Protein AF-A0A920EMY7-F1 (afdb_monomer)

Foldseek 3Di:
DPPDDPVRDDDPPDDDDDAVPHDDDQAAAAADDDPPDPCVCVVSVVVRHPHYHHYD

Mean predicted aligned error: 3.31 Å

pLDDT: mean 96.98, std 2.47, range [83.06, 98.62]

Secondary structure (DSSP, 8-state):
-TT--GGG---TT------TT----PPEEEEEEE---TTHHHHHHHTTEEEEEEE-

Structure (mmCIF, N/CA/C/O backbone):
data_AF-A0A920EMY7-F1
#
_entry.id   AF-A0A920EMY7-F1
#
loop_
_atom_site.group_PDB
_atom_site.id
_atom_site.type_symbol
_atom_site.label_atom_id
_atom_site.label_alt_id
_atom_site.label_comp_id
_atom_site.label_asym_id
_atom_site.label_entity_id
_atom_site.label_seq_id
_atom_site.pdbx_PDB_ins_code
_atom_site.Cartn_x
_atom_site.Cartn_y
_atom_site.Cartn_z
_atom_site.occupancy
_atom_site.B_iso_or_equiv
_atom_site.auth_seq_id
_atom_site.auth_comp_id
_atom_site.auth_asym_id
_atom_site.auth_atom_id
_atom_site.pdbx_PDB_model_num
ATOM 1 N N . MET A 1 1 ? -20.543 -0.336 23.409 1.00 92.19 1 MET A N 1
ATOM 2 C CA . MET A 1 1 ? -20.197 1.096 23.314 1.00 92.19 1 MET A CA 1
ATOM 3 C C . MET A 1 1 ? -21.241 1.7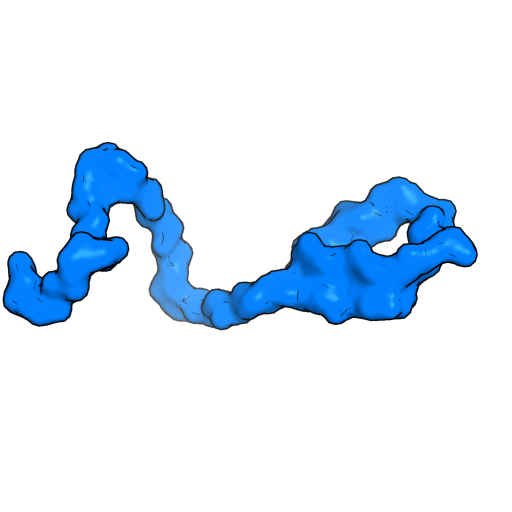32 22.430 1.00 92.19 1 MET A C 1
ATOM 5 O O . MET A 1 1 ? -21.595 1.125 21.422 1.00 92.19 1 MET A O 1
ATOM 9 N N . ASP A 1 2 ? -21.757 2.887 22.816 1.00 96.44 2 ASP A N 1
ATOM 10 C CA . ASP A 1 2 ? -22.798 3.551 22.037 1.00 96.44 2 ASP A CA 1
ATOM 11 C C . ASP A 1 2 ? -22.212 4.074 20.714 1.00 96.44 2 ASP A C 1
ATOM 13 O O . ASP A 1 2 ? -21.093 4.585 20.690 1.00 96.44 2 ASP A O 1
ATOM 17 N N . GLY A 1 3 ? -22.944 3.906 19.606 1.00 97.06 3 GLY A N 1
ATOM 18 C CA . GLY A 1 3 ? -22.573 4.452 18.290 1.00 97.06 3 GLY A CA 1
ATOM 19 C C . GLY A 1 3 ? -21.588 3.636 17.438 1.00 97.06 3 GLY A C 1
ATOM 20 O O . GLY A 1 3 ? -21.167 4.120 16.391 1.00 97.06 3 GLY A O 1
ATOM 21 N N . VAL A 1 4 ? -21.221 2.410 17.826 1.00 97.19 4 VAL A N 1
ATOM 22 C CA . VAL A 1 4 ? -20.356 1.541 16.999 1.00 97.19 4 VAL A CA 1
ATOM 23 C C . VAL A 1 4 ? -21.151 0.944 15.831 1.00 97.19 4 VAL A C 1
ATOM 25 O O . VAL A 1 4 ? -22.173 0.295 16.048 1.00 97.19 4 VAL A O 1
ATOM 28 N N . HIS A 1 5 ? -20.678 1.142 14.594 1.00 98.00 5 HIS A N 1
ATOM 29 C CA . HIS A 1 5 ? -21.264 0.529 13.394 1.00 98.00 5 HIS A CA 1
ATOM 30 C C . HIS A 1 5 ? -21.123 -1.003 13.431 1.00 98.00 5 HIS A C 1
ATOM 32 O O . HIS A 1 5 ? -20.091 -1.512 13.873 1.00 98.00 5 HIS A O 1
ATOM 38 N N . SER A 1 6 ? -22.118 -1.742 12.924 1.00 96.69 6 SER A N 1
ATOM 39 C CA . SER A 1 6 ? -22.128 -3.218 12.942 1.00 96.69 6 SER A CA 1
ATOM 40 C C . SER A 1 6 ? -20.888 -3.838 12.297 1.00 96.69 6 SER A C 1
ATOM 42 O O . SER A 1 6 ? -20.380 -4.846 12.779 1.00 96.69 6 SER A O 1
ATOM 44 N N . ASP A 1 7 ? -20.376 -3.198 11.247 1.00 97.69 7 ASP A N 1
ATOM 45 C CA . ASP A 1 7 ? -19.254 -3.712 10.449 1.00 97.69 7 ASP A CA 1
ATOM 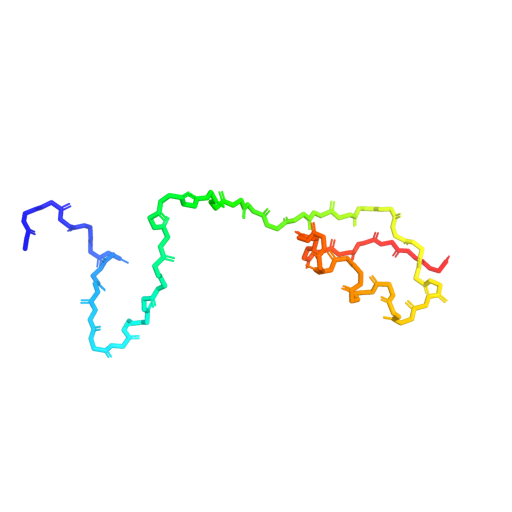46 C C . ASP A 1 7 ? -17.873 -3.340 11.026 1.00 97.69 7 ASP A C 1
ATOM 48 O O . ASP A 1 7 ? -16.849 -3.713 10.462 1.00 97.69 7 ASP A O 1
ATOM 52 N N . LEU A 1 8 ? -17.824 -2.598 12.142 1.00 97.25 8 LEU A N 1
ATOM 53 C CA . LEU A 1 8 ? -16.588 -2.079 12.752 1.00 97.25 8 LEU A CA 1
ATOM 54 C C . LEU A 1 8 ? -16.330 -2.635 14.163 1.00 97.25 8 LEU A C 1
ATOM 56 O O . LEU A 1 8 ? -15.615 -2.031 14.962 1.00 97.25 8 LEU A O 1
ATOM 60 N N . ILE A 1 9 ? -16.920 -3.783 14.500 1.00 97.44 9 ILE A N 1
ATOM 61 C CA . ILE A 1 9 ? -16.721 -4.430 15.801 1.00 97.44 9 ILE A CA 1
ATOM 62 C C . ILE A 1 9 ? -15.328 -5.076 15.856 1.00 97.44 9 ILE A C 1
ATOM 64 O O . ILE A 1 9 ? -15.031 -6.005 15.106 1.00 97.44 9 ILE A O 1
ATOM 68 N N . CYS A 1 10 ? -14.494 -4.645 16.804 1.00 96.94 10 CYS A N 1
ATOM 69 C CA . CYS A 1 10 ? -13.245 -5.331 17.137 1.00 96.94 10 CYS A CA 1
ATOM 70 C C . CYS A 1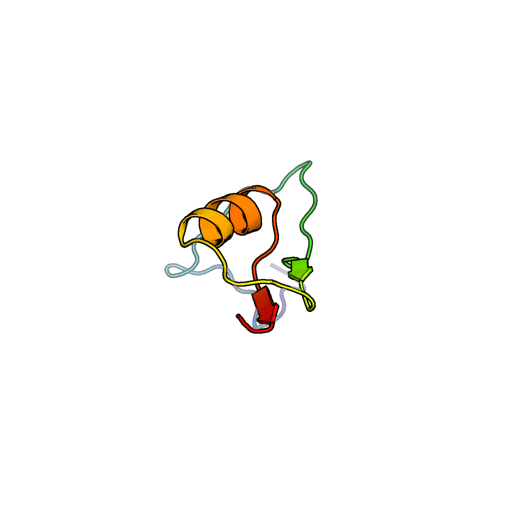 10 ? -13.534 -6.549 18.030 1.00 96.94 10 CYS A C 1
ATOM 72 O O . CYS A 1 10 ? -13.897 -6.395 19.196 1.00 96.94 10 CYS A O 1
ATOM 74 N N . GLY A 1 11 ? -13.387 -7.756 17.484 1.00 96.50 11 GLY A N 1
ATOM 75 C CA . GLY A 1 11 ? -13.621 -9.021 18.183 1.00 96.50 11 GLY A CA 1
ATOM 76 C C . GLY A 1 11 ? -12.349 -9.848 18.376 1.00 96.50 11 GLY A C 1
ATOM 77 O O . GLY A 1 11 ? -11.238 -9.393 18.123 1.00 96.50 11 GLY A O 1
ATOM 78 N N . VAL A 1 12 ? -12.518 -11.115 18.766 1.00 97.38 12 VAL A N 1
ATOM 79 C CA . VAL A 1 12 ? -11.400 -12.055 18.998 1.00 97.38 12 VAL A CA 1
ATOM 80 C C . VAL A 1 12 ? -10.557 -12.345 17.749 1.00 97.38 12 VAL A C 1
ATOM 82 O O . VAL A 1 12 ? -9.419 -12.781 17.870 1.00 97.38 12 VAL A O 1
ATOM 85 N N . ALA A 1 13 ? -11.111 -12.111 16.556 1.00 97.56 13 ALA A N 1
ATOM 86 C CA . ALA A 1 13 ? -10.437 -12.310 15.274 1.00 97.56 13 ALA A CA 1
ATOM 87 C C . ALA A 1 13 ? -9.847 -11.011 14.686 1.00 97.56 13 ALA A C 1
ATOM 89 O O . ALA A 1 13 ? -9.293 -11.029 13.588 1.00 97.56 13 ALA A O 1
ATOM 90 N N . THR A 1 14 ? -9.970 -9.877 15.380 1.00 97.50 14 THR A N 1
ATOM 91 C CA . THR A 1 14 ? -9.490 -8.584 14.881 1.00 97.50 14 THR A CA 1
ATOM 92 C C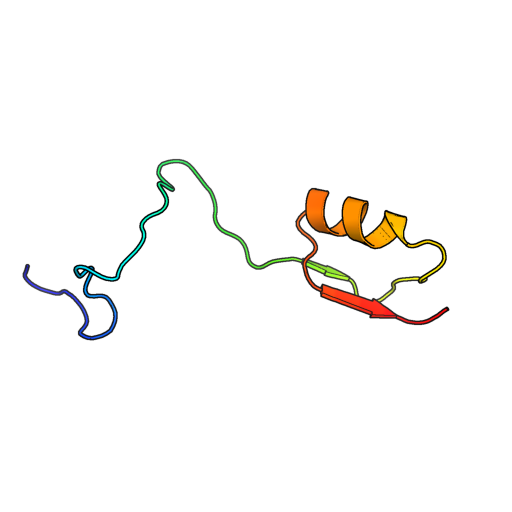 . THR A 1 14 ? -8.034 -8.370 15.281 1.00 97.50 14 THR A C 1
ATOM 94 O O . THR A 1 14 ? -7.699 -8.362 16.462 1.00 97.50 14 THR A O 1
ATOM 97 N N . THR A 1 15 ? -7.162 -8.147 14.295 1.00 97.50 15 THR A N 1
ATOM 98 C CA . THR A 1 15 ? -5.788 -7.681 14.537 1.00 97.50 15 THR A CA 1
ATOM 99 C C . THR A 1 15 ? -5.742 -6.163 14.444 1.00 97.50 15 THR A C 1
ATOM 101 O O . THR A 1 15 ? -6.315 -5.578 13.528 1.00 97.50 15 THR A O 1
ATOM 104 N N . VAL A 1 16 ? -5.042 -5.526 15.381 1.00 95.88 16 VAL A N 1
ATOM 105 C CA . VAL A 1 16 ? -4.932 -4.066 15.473 1.00 95.88 16 VAL A CA 1
ATOM 106 C C . VAL A 1 16 ? -3.512 -3.629 15.119 1.00 95.88 16 VAL A C 1
ATOM 108 O O . VAL A 1 16 ? -2.536 -4.269 15.516 1.00 95.88 16 VAL A O 1
ATOM 111 N N . ARG A 1 17 ? -3.392 -2.525 14.377 1.00 95.31 17 ARG A N 1
ATOM 112 C CA . ARG A 1 17 ? -2.140 -1.780 14.199 1.00 95.31 17 ARG A CA 1
ATOM 113 C C . ARG A 1 17 ? -2.322 -0.397 14.812 1.00 95.31 17 ARG A C 1
ATOM 115 O O . ARG A 1 17 ? -3.342 0.236 14.559 1.00 95.31 17 ARG A O 1
ATOM 122 N N . ASP A 1 18 ? -1.349 0.039 15.604 1.00 96.94 18 ASP A N 1
ATOM 123 C CA . ASP A 1 18 ? -1.337 1.397 16.142 1.00 96.94 18 ASP A CA 1
ATOM 124 C C . ASP A 1 18 ? -1.041 2.403 15.021 1.00 96.94 18 ASP A C 1
ATOM 126 O O . ASP A 1 18 ? -0.176 2.165 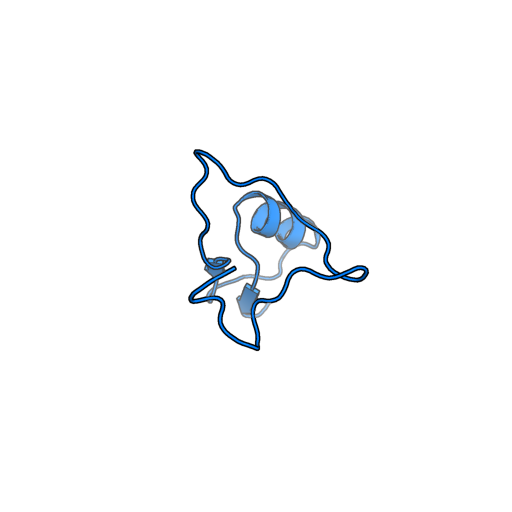14.174 1.00 96.94 18 ASP A O 1
ATOM 130 N N . ALA A 1 19 ? -1.802 3.491 14.999 1.00 96.38 19 ALA A N 1
ATOM 131 C CA . ALA A 1 19 ? -1.749 4.526 13.974 1.00 96.38 19 ALA A CA 1
ATOM 132 C C . ALA A 1 19 ? -1.809 5.944 14.564 1.00 96.38 19 ALA A C 1
ATOM 134 O O . ALA A 1 19 ? -1.973 6.908 13.812 1.00 96.38 19 ALA A O 1
ATOM 135 N N . GLU A 1 20 ? -1.688 6.100 15.887 1.00 98.19 20 GLU A N 1
ATOM 136 C CA . GLU A 1 20 ? -1.675 7.423 16.508 1.00 98.19 20 GLU A CA 1
ATOM 137 C C . GLU A 1 20 ? -0.497 8.263 15.982 1.00 98.19 20 GLU A C 1
ATOM 139 O O . GLU A 1 20 ? 0.649 7.819 15.934 1.00 98.19 20 GLU A O 1
ATOM 144 N N . GLY A 1 21 ? -0.791 9.486 15.531 1.00 98.19 21 GLY A N 1
ATOM 145 C CA . GLY A 1 21 ? 0.207 10.390 14.951 1.00 98.19 21 GLY A CA 1
ATOM 146 C C . GLY A 1 21 ? 0.691 10.022 13.541 1.00 98.19 21 GLY A C 1
ATOM 147 O O . GLY A 1 21 ? 1.567 10.708 13.015 1.00 98.19 21 GLY A O 1
ATOM 148 N N . LEU A 1 22 ? 0.134 8.981 12.910 1.00 98.12 22 LEU A N 1
ATOM 149 C CA . LEU A 1 22 ? 0.471 8.571 11.544 1.00 98.12 22 LEU A CA 1
ATOM 150 C C . LEU A 1 22 ? -0.576 9.046 10.525 1.00 98.12 22 LEU A C 1
ATOM 152 O O . LEU A 1 22 ? -1.714 9.366 10.865 1.00 98.12 22 LEU A O 1
ATOM 156 N N . ILE A 1 23 ? -0.191 9.060 9.246 1.00 97.94 23 ILE A N 1
ATOM 157 C CA . ILE A 1 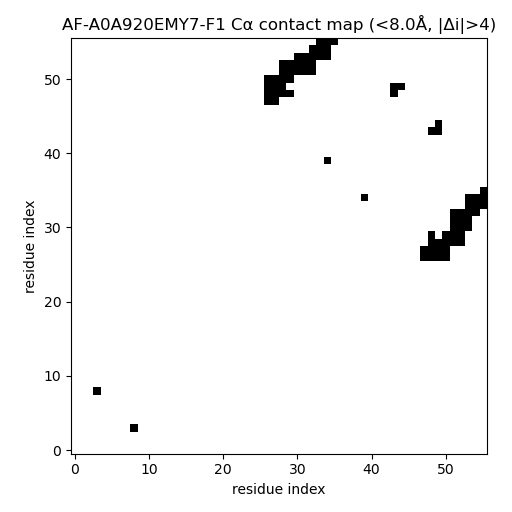23 ? -1.092 9.338 8.120 1.00 97.94 23 ILE A CA 1
ATOM 158 C C . ILE A 1 23 ? -1.238 8.064 7.292 1.00 97.94 23 ILE A C 1
ATOM 160 O O . ILE A 1 23 ? -0.254 7.532 6.779 1.00 97.94 23 ILE A O 1
ATOM 164 N N . ALA A 1 24 ? -2.475 7.601 7.128 1.00 97.19 24 ALA A N 1
ATOM 165 C CA . ALA A 1 24 ? -2.802 6.553 6.172 1.00 97.19 24 ALA A CA 1
ATOM 166 C C . ALA A 1 24 ? -3.082 7.172 4.794 1.00 97.19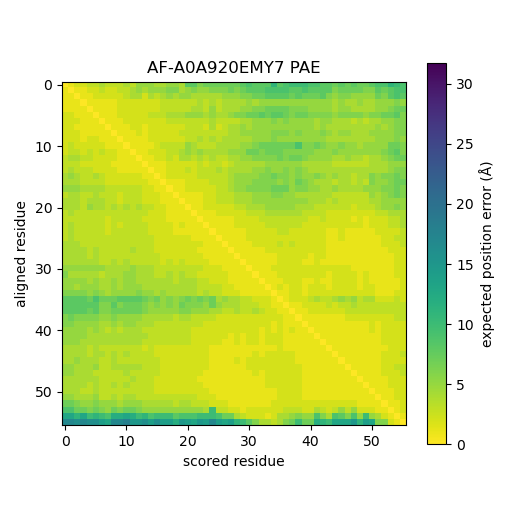 24 ALA A C 1
ATOM 168 O O . ALA A 1 24 ? -3.842 8.133 4.681 1.00 97.19 24 ALA A O 1
ATOM 169 N N . THR A 1 25 ? -2.491 6.601 3.745 1.00 98.38 25 THR A N 1
ATOM 170 C CA . THR A 1 25 ? -2.775 6.951 2.346 1.00 98.38 25 THR A CA 1
ATOM 171 C C . THR A 1 25 ? -3.111 5.682 1.560 1.00 98.38 25 THR A C 1
ATOM 173 O O . THR A 1 25 ? -2.683 4.592 1.955 1.00 98.38 25 THR A O 1
ATOM 176 N N . PRO A 1 26 ? -3.888 5.773 0.466 1.00 98.62 26 PRO A N 1
ATOM 177 C CA . PRO A 1 26 ? -3.946 4.693 -0.508 1.00 98.62 26 PRO A CA 1
ATOM 178 C C . PRO A 1 26 ? -2.545 4.409 -1.059 1.00 98.62 26 PRO A C 1
ATOM 180 O O . PRO A 1 26 ? -1.739 5.327 -1.203 1.00 98.62 26 PRO A O 1
ATOM 183 N N . GLY A 1 27 ? -2.272 3.155 -1.410 1.00 98.56 27 GLY A N 1
ATOM 184 C CA . GLY A 1 27 ? -1.041 2.833 -2.126 1.00 98.56 27 GLY A CA 1
ATOM 185 C C . GLY A 1 27 ? -1.000 3.512 -3.498 1.00 98.56 27 GLY A C 1
ATOM 186 O O . GLY A 1 27 ? -2.028 3.645 -4.167 1.00 98.56 27 GLY A O 1
ATOM 187 N N . GLY A 1 28 ? 0.188 3.956 -3.905 1.00 98.62 28 GLY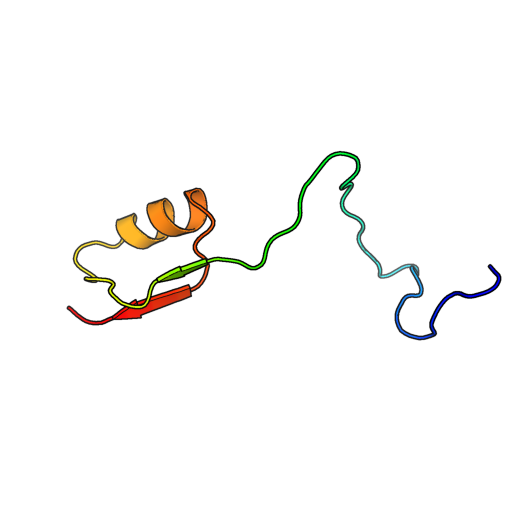 A N 1
ATOM 188 C CA . GLY A 1 28 ? 0.402 4.604 -5.195 1.00 98.62 28 GLY A CA 1
ATOM 189 C C . GLY A 1 28 ? 0.147 3.658 -6.369 1.00 98.62 28 GLY A C 1
ATOM 190 O O . GLY A 1 28 ? 0.396 2.452 -6.280 1.00 98.62 28 GLY A O 1
ATOM 191 N N . ILE A 1 29 ? -0.322 4.229 -7.479 1.00 98.56 29 ILE A N 1
ATOM 192 C CA . ILE A 1 29 ? -0.518 3.534 -8.752 1.00 98.56 29 ILE A CA 1
ATOM 193 C C . ILE A 1 29 ? 0.388 4.200 -9.784 1.00 98.56 29 ILE A C 1
ATOM 195 O O . ILE A 1 29 ? 0.143 5.346 -10.162 1.00 98.56 29 ILE A O 1
ATOM 199 N N . ASP A 1 30 ? 1.415 3.485 -10.237 1.00 98.38 30 ASP A N 1
ATOM 200 C CA . ASP A 1 30 ? 2.249 3.919 -11.356 1.00 98.38 30 ASP A CA 1
ATOM 201 C C . ASP A 1 30 ? 1.726 3.288 -12.648 1.00 98.38 30 ASP A C 1
ATOM 203 O O . ASP A 1 30 ? 1.609 2.066 -12.767 1.00 98.38 30 ASP A O 1
ATOM 207 N N . VAL A 1 31 ? 1.351 4.143 -13.594 1.00 98.12 31 VAL A N 1
ATOM 208 C CA . VAL A 1 31 ? 0.709 3.754 -14.854 1.00 98.12 31 VAL A CA 1
ATOM 209 C C . VAL A 1 31 ? 1.670 3.754 -16.041 1.00 98.12 31 VAL A C 1
ATOM 211 O O . VAL A 1 31 ? 1.237 3.513 -17.167 1.00 98.12 31 VAL A O 1
ATOM 214 N N . HIS A 1 32 ? 2.948 4.063 -15.811 1.00 98.00 32 HIS A N 1
ATOM 215 C CA . HIS A 1 32 ? 3.962 4.154 -16.854 1.00 98.00 32 HIS A CA 1
ATOM 216 C C . HIS A 1 32 ? 5.251 3.459 -16.416 1.00 98.00 32 HIS A C 1
ATOM 218 O O . HIS A 1 32 ? 6.319 4.060 -16.316 1.00 98.00 32 HIS A O 1
ATOM 224 N N . VAL A 1 33 ? 5.136 2.159 -16.170 1.00 97.88 33 VAL A N 1
ATOM 225 C CA . VAL A 1 33 ? 6.246 1.337 -15.697 1.00 97.88 33 VAL A CA 1
ATOM 226 C C . VAL A 1 33 ? 6.905 0.620 -16.871 1.00 97.88 33 VAL A C 1
ATOM 228 O O . VAL A 1 33 ? 6.241 -0.097 -17.618 1.00 97.88 33 VAL A O 1
ATOM 231 N N . HIS A 1 34 ? 8.219 0.776 -17.003 1.00 97.69 34 HIS A N 1
ATOM 232 C CA . HIS A 1 34 ? 9.044 -0.079 -17.855 1.00 97.69 34 HIS A CA 1
ATOM 233 C C . HIS A 1 34 ? 9.569 -1.243 -17.018 1.00 97.69 34 HIS A C 1
ATOM 235 O O . HIS A 1 34 ? 10.320 -1.034 -16.063 1.00 97.69 34 HIS A O 1
ATOM 241 N N . PHE A 1 35 ? 9.160 -2.474 -17.329 1.00 96.25 35 PHE A N 1
ATOM 242 C CA . PHE A 1 35 ? 9.530 -3.663 -16.546 1.00 96.25 35 PHE A CA 1
ATOM 243 C C . PHE A 1 35 ? 10.932 -4.196 -16.898 1.00 96.25 35 PHE A C 1
ATOM 245 O O . PHE A 1 35 ? 11.112 -5.372 -17.208 1.00 96.25 35 PHE A O 1
ATOM 252 N N . ASP A 1 36 ? 11.939 -3.326 -16.802 1.00 95.69 36 ASP A N 1
ATOM 253 C CA . ASP A 1 36 ? 13.321 -3.603 -17.219 1.00 95.69 36 ASP A CA 1
ATOM 254 C C . ASP A 1 36 ? 14.110 -4.472 -16.230 1.00 95.69 36 ASP A C 1
ATOM 256 O O . ASP A 1 36 ? 15.133 -5.067 -16.575 1.00 95.69 36 ASP A O 1
ATOM 260 N N . SER A 1 37 ? 13.675 -4.533 -14.969 1.00 95.44 37 SER A N 1
ATOM 261 C CA . SER A 1 37 ? 14.351 -5.309 -13.929 1.00 95.44 37 SER A CA 1
ATOM 262 C C . SER A 1 37 ? 13.378 -5.807 -12.865 1.00 95.44 37 SER A C 1
ATOM 264 O O . SER A 1 37 ? 12.393 -5.143 -12.545 1.00 95.44 37 SER A O 1
ATOM 266 N N . ALA A 1 38 ? 13.678 -6.963 -12.271 1.00 94.00 38 ALA A N 1
ATOM 267 C CA . ALA A 1 38 ? 12.871 -7.527 -11.187 1.00 94.00 38 ALA A CA 1
ATOM 268 C C . ALA A 1 38 ? 12.940 -6.678 -9.901 1.00 94.00 38 ALA A C 1
ATOM 270 O O . ALA A 1 38 ? 11.978 -6.612 -9.142 1.00 94.00 38 ALA A O 1
ATOM 271 N N . GLN A 1 39 ? 14.064 -5.992 -9.686 1.00 97.62 39 GLN A N 1
ATOM 272 C CA . GLN A 1 39 ? 14.335 -5.142 -8.525 1.00 97.62 39 GLN A CA 1
ATOM 273 C C . GLN A 1 39 ? 13.450 -3.889 -8.487 1.00 97.62 39 GLN A C 1
ATOM 275 O O . GLN A 1 39 ? 13.263 -3.296 -7.427 1.00 97.62 39 GLN A O 1
ATOM 280 N N . LEU A 1 40 ? 12.890 -3.480 -9.631 1.00 97.25 40 LEU A N 1
ATOM 281 C CA . LEU A 1 40 ? 11.997 -2.328 -9.722 1.00 97.25 40 LEU A CA 1
ATOM 282 C C . LEU A 1 40 ? 10.811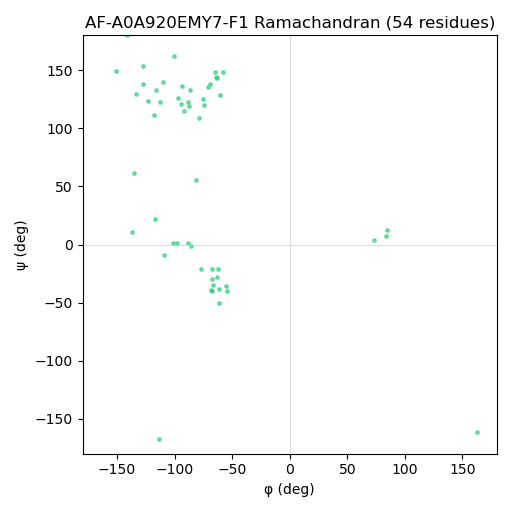 -2.439 -8.755 1.00 97.25 40 LEU A C 1
ATOM 284 O O . LEU A 1 40 ? 10.450 -1.451 -8.117 1.00 97.25 40 LEU A O 1
ATOM 288 N N . CYS A 1 41 ? 10.240 -3.637 -8.606 1.00 96.94 41 CYS A N 1
ATOM 289 C CA . CYS A 1 41 ? 9.118 -3.880 -7.701 1.00 96.94 41 CYS A CA 1
ATOM 290 C C . CYS A 1 41 ? 9.476 -3.580 -6.236 1.00 96.94 41 CYS A C 1
ATOM 292 O O . CYS A 1 41 ? 8.659 -3.000 -5.521 1.00 96.94 41 CYS A O 1
ATOM 294 N N . ASP A 1 42 ? 10.699 -3.907 -5.809 1.00 98.19 42 ASP A N 1
ATOM 295 C CA . ASP A 1 42 ? 11.168 -3.652 -4.442 1.00 98.19 42 ASP A CA 1
ATOM 296 C C . ASP A 1 42 ? 11.338 -2.149 -4.182 1.00 98.19 42 ASP A C 1
ATOM 298 O O . ASP A 1 42 ? 10.971 -1.641 -3.120 1.00 98.19 42 ASP A O 1
ATOM 302 N N . HIS A 1 43 ? 11.841 -1.405 -5.171 1.00 97.81 43 HIS A N 1
ATOM 303 C CA . HIS A 1 43 ? 11.942 0.052 -5.080 1.00 97.81 43 HIS A CA 1
ATOM 304 C C . HIS A 1 43 ? 10.564 0.725 -5.063 1.00 97.81 43 HIS A C 1
ATOM 306 O O . HIS A 1 43 ? 10.350 1.661 -4.291 1.00 97.81 43 HIS A O 1
ATOM 312 N N . ALA A 1 44 ? 9.622 0.238 -5.875 1.00 98.38 44 ALA A N 1
ATOM 313 C CA . ALA A 1 44 ? 8.264 0.763 -5.931 1.00 98.38 44 ALA A CA 1
ATOM 314 C C . ALA A 1 44 ? 7.544 0.622 -4.581 1.00 98.38 44 ALA A C 1
ATOM 316 O O . ALA A 1 44 ? 7.042 1.612 -4.042 1.00 98.38 44 ALA A O 1
ATOM 317 N N . ILE A 1 45 ? 7.555 -0.577 -3.986 1.00 98.38 45 ILE A N 1
ATOM 318 C CA . ILE A 1 45 ? 6.872 -0.809 -2.707 1.00 98.38 45 ILE A CA 1
ATOM 319 C C . ILE A 1 45 ? 7.526 -0.040 -1.553 1.00 98.38 45 ILE A C 1
ATOM 321 O O . ILE A 1 45 ? 6.818 0.483 -0.694 1.00 98.38 45 ILE A O 1
ATOM 325 N N . ALA A 1 46 ? 8.856 0.113 -1.560 1.00 98.38 46 ALA A N 1
ATOM 326 C CA . ALA A 1 46 ? 9.572 0.924 -0.574 1.00 98.38 46 ALA A CA 1
ATOM 327 C C . ALA A 1 46 ? 9.197 2.419 -0.640 1.00 98.38 46 ALA A C 1
ATOM 329 O O . ALA A 1 46 ? 9.244 3.107 0.379 1.00 98.38 46 ALA A O 1
ATOM 330 N N . ALA A 1 47 ? 8.786 2.910 -1.814 1.00 98.12 47 ALA A N 1
ATOM 331 C CA . ALA A 1 47 ? 8.284 4.268 -2.023 1.00 98.12 47 ALA A CA 1
ATOM 332 C C . ALA A 1 47 ? 6.762 4.411 -1.799 1.00 98.12 47 ALA A C 1
ATOM 334 O O . ALA A 1 47 ? 6.219 5.501 -1.974 1.00 98.12 47 ALA A O 1
ATOM 335 N N . GLY A 1 48 ? 6.061 3.337 -1.417 1.00 98.50 48 GLY A N 1
ATOM 336 C CA . GLY A 1 48 ? 4.611 3.344 -1.194 1.00 98.50 48 GLY A CA 1
ATOM 337 C C . GLY A 1 48 ? 3.763 3.135 -2.454 1.00 98.50 48 GLY A C 1
ATOM 338 O O . GLY A 1 48 ? 2.550 3.342 -2.406 1.00 98.50 48 GLY A O 1
ATOM 339 N N . ILE A 1 49 ? 4.360 2.710 -3.573 1.00 98.62 49 ILE A N 1
ATOM 340 C CA . ILE A 1 49 ? 3.644 2.328 -4.799 1.00 98.62 49 ILE A CA 1
ATOM 341 C C . ILE A 1 49 ? 3.278 0.846 -4.698 1.00 98.62 49 ILE A C 1
ATOM 343 O O . ILE A 1 49 ? 4.148 -0.015 -4.591 1.00 98.62 49 ILE A O 1
ATOM 347 N N . THR A 1 50 ? 1.983 0.535 -4.727 1.00 98.56 50 THR A N 1
ATOM 348 C CA . THR A 1 50 ? 1.478 -0.839 -4.552 1.00 98.56 50 THR A CA 1
ATOM 349 C C . THR A 1 50 ? 0.913 -1.441 -5.833 1.00 98.56 50 THR A C 1
ATOM 351 O O . THR A 1 50 ? 0.600 -2.628 -5.857 1.00 98.56 50 THR A O 1
ATOM 354 N N . SER A 1 51 ? 0.763 -0.644 -6.894 1.00 98.44 51 SER A N 1
ATOM 355 C CA . SER A 1 51 ? 0.272 -1.092 -8.199 1.00 98.44 51 SER A CA 1
ATOM 356 C C . SER A 1 51 ? 1.149 -0.545 -9.319 1.00 98.44 51 SER A C 1
ATOM 358 O O . SER A 1 51 ? 1.403 0.656 -9.379 1.00 98.44 51 SER A O 1
ATOM 360 N N . LEU A 1 52 ? 1.582 -1.435 -10.211 1.00 98.12 52 LEU A N 1
ATOM 361 C CA . LEU A 1 52 ? 2.445 -1.134 -11.351 1.00 98.12 52 LEU A CA 1
ATOM 362 C C . LEU A 1 52 ? 1.738 -1.580 -12.631 1.00 98.12 52 LEU A C 1
ATOM 364 O O . LEU A 1 52 ? 1.367 -2.747 -12.760 1.00 98.12 52 LEU A O 1
ATOM 368 N N . MET A 1 53 ? 1.548 -0.661 -13.572 1.00 98.00 53 MET A N 1
ATOM 369 C CA . MET A 1 53 ? 0.995 -0.937 -14.894 1.00 98.00 53 MET A CA 1
ATOM 370 C C . MET A 1 53 ? 1.933 -0.389 -15.962 1.00 98.00 53 MET A C 1
ATOM 372 O O . MET A 1 53 ? 2.465 0.713 -15.844 1.00 98.00 53 MET A O 1
ATOM 376 N N . GLY A 1 54 ? 2.125 -1.169 -17.017 1.00 95.44 54 GLY A N 1
ATOM 377 C CA . GLY A 1 54 ? 3.052 -0.828 -18.081 1.00 95.44 54 GLY A CA 1
ATOM 378 C C . GLY A 1 54 ? 3.407 -2.038 -18.929 1.00 95.44 54 GLY A C 1
ATOM 379 O O . GLY A 1 54 ? 2.685 -3.038 -18.933 1.00 95.44 54 GLY A O 1
ATOM 380 N N . ALA A 1 55 ? 4.510 -1.936 -19.654 1.00 89.44 55 ALA A N 1
ATOM 381 C CA . ALA A 1 55 ? 4.989 -2.957 -20.574 1.00 89.44 55 ALA A CA 1
ATOM 382 C C . ALA A 1 55 ? 6.520 -3.047 -20.505 1.00 89.44 55 ALA A C 1
ATOM 384 O O . ALA A 1 55 ? 7.153 -2.348 -19.711 1.00 89.44 55 ALA A O 1
ATOM 385 N N . LEU A 1 56 ? 7.094 -3.948 -21.301 1.00 83.06 56 LEU A N 1
ATOM 386 C CA . LEU A 1 56 ? 8.532 -3.960 -21.554 1.00 83.06 56 LEU A CA 1
ATOM 387 C C . LEU A 1 56 ? 8.910 -2.718 -22.376 1.00 83.06 56 LEU A C 1
ATOM 389 O O . LEU A 1 56 ? 8.235 -2.497 -23.409 1.00 83.06 56 LEU A O 1
#

Sequence (56 aa):
MDGVHSDLICGVATTVRDAEGLIATPGGIDVHVHFDSAQLCDHAIAAGITSLMGAL

Radius of gyration: 17.77 Å; Cα contacts (8 Å, |Δi|>4): 39; chains: 1; bounding box: 37×23×45 Å

Solvent-accessible surface area (backbone atoms only — not comparable to full-atom values): 3922 Å² total; per-residue (Å²): 122,91,90,68,55,87,93,70,70,83,50,99,86,57,84,86,78,94,55,87,96,60,85,90,72,81,65,34,73,45,74,81,38,70,67,84,53,82,64,52,58,59,56,36,47,75,72,46,31,74,41,81,36,66,49,121